Protein AF-A0A944ZJX6-F1 (afdb_monomer_lite)

Foldseek 3Di:
DDDDPPDPPFPPVPDDLVNLVVVLVVLVVVLVVLVVVLVVLVVVLVVLVVVLVVCVVVVPPVSNVVSVVVNVVSCVVNVVSVVSSVLSVVSSVVSVVCSVCVPPDDSVPRVVSVVVVVVVVVVVVPPPDDDDPVVVVVVVVVVVPDD

pLDDT: mean 71.04, std 25.03, range [31.16, 98.12]

Sequence (147 aa):
MNGFSSNQQSQYFGESKAELIARRKEKEKRRDDLKWAKLPLTTKLGGLLKDKEAAHNSGDIAERDRLDGEINALEIEIKPYTDAIKILNQEIKDINMILRNPEQISTDRLTRTKYVSRGFFCSLKENRGKPVPGILRAWLRFCGRCW

Radius of gyration: 21.21 Å; chains: 1; bounding box: 53×45×56 Å

Secondary structure (DSSP, 8-state):
----------TTTT--HHHHHHHHHHHHHHHHHHHHHHHHHHHHHHHHHHHHHHHHHHT-HHHHHHHHHHHHHHHHHHHHHHHHHHHHHHHHHHHHHHHH-GGG--GGGSSTHHHHHHHHHHHHHS-TTS---HHHHHHHHHHTT--

Structure (mmCIF, N/CA/C/O backbone):
data_AF-A0A944ZJX6-F1
#
_entry.id   AF-A0A944ZJX6-F1
#
loop_
_atom_site.group_PDB
_atom_site.id
_atom_site.type_symbol
_atom_site.label_atom_id
_atom_site.label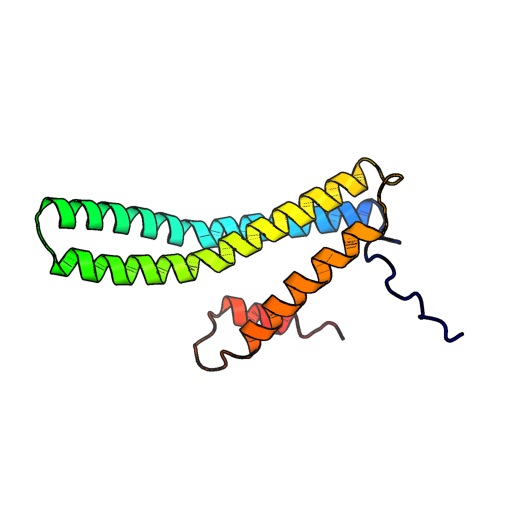_alt_id
_atom_site.label_comp_id
_atom_site.label_asym_id
_atom_site.label_entity_id
_atom_site.label_seq_id
_atom_site.pdbx_PDB_ins_code
_atom_site.Cartn_x
_atom_site.Cartn_y
_atom_site.Cartn_z
_atom_site.occupancy
_atom_site.B_iso_or_equiv
_atom_site.auth_seq_id
_atom_site.auth_comp_id
_atom_site.auth_asym_id
_atom_site.auth_atom_id
_atom_site.pdbx_PDB_model_num
ATOM 1 N N . MET A 1 1 ? -27.157 38.861 18.844 1.00 35.69 1 MET A N 1
ATOM 2 C CA . MET A 1 1 ? -26.673 37.615 19.475 1.00 35.69 1 MET A CA 1
ATOM 3 C C . MET A 1 1 ? -27.398 36.459 18.809 1.00 35.69 1 MET A C 1
ATOM 5 O O . MET A 1 1 ? -28.577 36.303 19.069 1.00 35.69 1 MET A O 1
ATOM 9 N N . ASN A 1 2 ? -26.748 35.720 17.907 1.00 32.81 2 ASN A N 1
ATOM 10 C CA . ASN A 1 2 ? -27.344 34.541 17.273 1.00 32.81 2 ASN A CA 1
ATOM 11 C C . ASN A 1 2 ? -26.452 33.337 17.564 1.00 32.81 2 ASN A C 1
ATOM 13 O O . ASN A 1 2 ? -25.265 33.341 17.240 1.00 32.81 2 ASN A O 1
ATOM 17 N N . GLY A 1 3 ? -27.040 32.367 18.265 1.00 31.16 3 GLY A N 1
ATOM 18 C CA . GLY A 1 3 ? -26.381 31.185 18.789 1.00 31.16 3 GLY A CA 1
ATOM 19 C C . GLY A 1 3 ? -25.886 30.271 17.679 1.00 31.16 3 GLY A C 1
ATOM 20 O O . GLY A 1 3 ? -26.660 29.771 16.865 1.00 31.16 3 GLY A O 1
ATOM 21 N N . PHE A 1 4 ? -24.583 30.014 17.692 1.00 33.09 4 PHE A N 1
ATOM 22 C CA . PHE A 1 4 ? -24.015 28.875 16.998 1.00 33.09 4 PHE A CA 1
ATOM 23 C C . PHE A 1 4 ? -24.440 27.611 17.744 1.00 33.09 4 PHE A C 1
ATOM 25 O O . PHE A 1 4 ? -24.009 27.352 18.867 1.00 33.09 4 PHE A O 1
ATOM 32 N N . SER A 1 5 ? -25.334 26.852 17.110 1.00 35.50 5 SER A N 1
ATOM 33 C CA . SER A 1 5 ? -25.724 25.506 17.516 1.00 35.50 5 SER A CA 1
ATOM 34 C C . SER A 1 5 ? -24.471 24.635 17.647 1.00 35.50 5 SER A C 1
ATOM 36 O O . SER A 1 5 ? -23.829 24.259 16.664 1.00 35.50 5 SER A O 1
ATOM 38 N N . SER A 1 6 ? -24.113 24.358 18.898 1.00 39.03 6 SER A N 1
ATOM 39 C CA . SER A 1 6 ? -23.124 23.370 19.308 1.00 39.03 6 SER A CA 1
ATOM 40 C C . SER A 1 6 ? -23.635 21.981 18.929 1.00 39.03 6 SER A C 1
ATOM 42 O O . SER A 1 6 ? -24.345 21.335 19.692 1.00 39.03 6 SER A O 1
ATOM 44 N N . ASN A 1 7 ? -23.327 21.537 17.711 1.00 37.09 7 ASN A N 1
ATOM 45 C CA . ASN A 1 7 ? -23.600 20.166 17.282 1.00 37.09 7 ASN A CA 1
ATOM 46 C C . ASN A 1 7 ? -22.421 19.556 16.509 1.00 37.09 7 ASN A C 1
ATOM 48 O O . ASN A 1 7 ? -22.572 18.826 15.532 1.00 37.09 7 ASN A O 1
ATOM 52 N N . GLN A 1 8 ? -21.206 19.837 16.985 1.00 37.66 8 GLN A N 1
ATOM 53 C CA . GLN A 1 8 ? -20.038 18.995 16.726 1.00 37.66 8 GLN A CA 1
ATOM 54 C C . GLN A 1 8 ? -19.796 18.090 17.938 1.00 37.66 8 GLN A C 1
ATOM 56 O O . GLN A 1 8 ? -18.760 18.156 18.592 1.00 37.66 8 GLN A O 1
ATOM 61 N N . GLN A 1 9 ? -20.784 17.252 18.261 1.00 37.56 9 GLN A N 1
ATOM 62 C CA . GLN A 1 9 ? -20.598 16.192 19.245 1.00 37.56 9 GLN A CA 1
ATOM 63 C C . GLN A 1 9 ? -19.578 15.179 18.704 1.00 37.56 9 GLN A C 1
ATOM 65 O O . GLN A 1 9 ? -19.696 14.639 17.600 1.00 37.56 9 GLN A O 1
ATOM 70 N N . SER A 1 10 ? -18.521 15.013 19.492 1.00 42.66 10 SER A N 1
ATOM 71 C CA . SER A 1 10 ? -17.401 14.103 19.300 1.00 42.66 10 SER A CA 1
ATOM 72 C C . SER A 1 10 ? -17.887 12.668 19.059 1.00 42.66 10 SER A C 1
ATOM 74 O O . SER A 1 10 ? -18.625 12.109 19.864 1.00 42.66 10 SER A O 1
ATOM 76 N N . GLN A 1 11 ? -17.443 12.050 17.960 1.00 45.53 11 GLN A N 1
ATOM 77 C CA . GLN A 1 11 ? -17.863 10.716 17.491 1.00 45.53 11 GLN A CA 1
ATOM 78 C C . GLN A 1 11 ? -17.347 9.544 18.363 1.00 45.53 11 GLN A C 1
ATOM 80 O O . GLN A 1 11 ? -17.326 8.402 17.912 1.00 45.53 11 GLN A O 1
ATOM 85 N N . TYR A 1 12 ? -16.888 9.835 19.581 1.00 45.50 12 TYR A N 1
ATOM 86 C CA . TYR A 1 12 ? -16.415 8.863 20.568 1.00 45.50 12 TYR A CA 1
ATOM 87 C C . TYR A 1 12 ? -17.094 9.036 21.938 1.00 45.50 12 TYR A C 1
ATOM 89 O O . TYR A 1 12 ? -16.869 8.227 22.833 1.00 45.50 12 TYR A O 1
ATOM 97 N N . PHE A 1 13 ? -17.937 10.063 22.124 1.00 43.25 13 PHE A N 1
ATOM 98 C CA . PHE A 1 13 ? -18.757 10.180 23.331 1.00 43.25 13 PHE A CA 1
ATOM 99 C C . PHE A 1 13 ? -19.922 9.192 23.237 1.00 43.25 13 PHE A C 1
ATOM 101 O O . PHE A 1 13 ? -20.830 9.376 22.431 1.00 43.25 13 PHE A O 1
ATOM 108 N N . GLY A 1 14 ? -19.866 8.135 24.048 1.00 51.66 14 GLY A N 1
ATOM 109 C CA . GLY A 1 14 ? -20.910 7.111 24.149 1.00 51.66 14 GLY A CA 1
ATOM 110 C C . GLY A 1 14 ? -20.487 5.708 23.713 1.00 51.66 14 GLY A C 1
ATOM 111 O O . GLY A 1 14 ? -21.220 4.769 23.997 1.00 51.66 14 GLY A O 1
ATOM 112 N N . GLU A 1 15 ? -19.314 5.536 23.088 1.00 61.72 15 GLU A N 1
ATOM 113 C CA . GLU A 1 15 ? -18.781 4.195 22.811 1.00 61.72 15 GLU A CA 1
ATOM 114 C C . GLU A 1 15 ? -18.249 3.570 24.111 1.00 61.72 15 GLU A C 1
ATOM 116 O O . GLU A 1 15 ? -17.378 4.113 24.797 1.00 61.72 15 GLU A O 1
ATOM 121 N N . SER A 1 16 ? -18.763 2.394 24.449 1.00 74.62 16 SER A N 1
ATOM 122 C CA . SER A 1 16 ? -18.238 1.553 25.513 1.00 74.62 16 SER A CA 1
ATOM 123 C C . SER A 1 16 ? -16.803 1.116 25.207 1.00 74.62 16 SER A C 1
ATOM 125 O O . SER A 1 16 ? -16.359 1.014 24.059 1.00 74.62 16 SER A O 1
ATOM 127 N N . LYS A 1 17 ? -16.061 0.751 26.258 1.00 77.94 17 LYS A N 1
ATOM 128 C CA . LYS A 1 17 ? -14.718 0.166 26.121 1.00 77.94 17 LYS A CA 1
ATOM 129 C C . LYS A 1 17 ? -14.703 -1.038 25.166 1.00 77.94 17 LYS A C 1
ATOM 131 O O . LYS A 1 17 ? -13.729 -1.229 24.439 1.00 77.94 17 LYS A O 1
ATOM 136 N N . ALA A 1 18 ? -15.767 -1.842 25.162 1.00 77.88 18 ALA A N 1
ATOM 137 C CA . ALA A 1 18 ? -15.903 -2.993 24.276 1.00 77.88 18 ALA A CA 1
ATOM 138 C C . ALA A 1 18 ? -16.031 -2.575 22.801 1.00 77.88 18 ALA A C 1
ATOM 140 O O . ALA A 1 18 ? -15.358 -3.154 21.947 1.00 77.88 18 ALA A O 1
ATOM 141 N N . GLU A 1 19 ? -16.819 -1.538 22.510 1.00 79.06 19 GLU A N 1
ATOM 142 C CA . GLU A 1 19 ? -16.992 -0.996 21.155 1.00 79.06 19 GLU A CA 1
ATOM 143 C C . GLU A 1 19 ? -15.696 -0.385 20.620 1.00 79.06 19 GLU A C 1
ATOM 145 O O . GLU A 1 19 ? -15.291 -0.686 19.498 1.00 79.06 19 GLU A O 1
ATOM 150 N N . LEU A 1 20 ? -14.968 0.366 21.451 1.00 81.75 20 LEU A N 1
ATOM 151 C CA . LEU A 1 20 ? -13.653 0.906 21.092 1.00 81.75 20 LEU A CA 1
ATOM 152 C C . LEU A 1 20 ? -12.646 -0.205 20.752 1.00 81.75 20 LEU A C 1
ATOM 154 O O . LEU A 1 20 ? -11.899 -0.100 19.776 1.00 81.75 20 LEU A O 1
ATOM 158 N N . ILE A 1 21 ? -12.636 -1.301 21.519 1.00 85.94 21 ILE A N 1
ATOM 159 C CA . ILE A 1 21 ? -11.780 -2.465 21.240 1.00 85.94 21 ILE A CA 1
ATOM 160 C C . ILE A 1 21 ? -12.190 -3.146 19.929 1.00 85.94 21 ILE A C 1
ATOM 162 O O . ILE A 1 21 ? -11.316 -3.497 19.131 1.00 85.94 21 ILE A O 1
ATOM 166 N N . ALA A 1 22 ? -13.490 -3.334 19.690 1.00 85.06 22 ALA A N 1
ATOM 167 C CA . ALA A 1 22 ? -13.994 -3.934 18.457 1.00 85.06 22 ALA A CA 1
ATOM 168 C C . ALA A 1 22 ? -13.616 -3.089 17.231 1.00 85.06 22 ALA A C 1
ATOM 170 O O . ALA A 1 22 ? -13.057 -3.608 16.264 1.00 85.06 22 ALA A O 1
ATOM 171 N N . ARG A 1 23 ? -13.807 -1.770 17.320 1.00 84.88 23 ARG A N 1
ATOM 172 C CA . ARG A 1 23 ? -13.451 -0.806 16.275 1.00 84.88 23 ARG A CA 1
ATOM 173 C C . ARG A 1 23 ? -11.949 -0.769 16.007 1.00 84.88 23 ARG A C 1
ATOM 175 O O . ARG A 1 23 ? -11.531 -0.698 14.852 1.00 84.88 23 ARG A O 1
ATOM 182 N N . ARG A 1 24 ? -11.117 -0.865 17.053 1.00 90.81 24 ARG A N 1
ATOM 183 C CA . ARG A 1 24 ? -9.661 -0.995 16.894 1.00 90.81 24 ARG A CA 1
ATOM 184 C C . ARG A 1 24 ? -9.305 -2.251 16.102 1.00 90.81 24 ARG A C 1
ATOM 186 O O . ARG A 1 24 ? -8.555 -2.149 15.137 1.00 90.81 24 ARG A O 1
ATOM 193 N N . LYS A 1 25 ? -9.868 -3.405 16.478 1.00 92.31 25 LYS A N 1
ATOM 194 C CA . LYS A 1 25 ? -9.620 -4.689 15.800 1.00 92.31 25 LYS A CA 1
ATOM 195 C C . LYS A 1 25 ? -10.045 -4.656 14.333 1.00 92.31 25 LYS A C 1
ATOM 197 O O . LYS A 1 25 ? -9.325 -5.156 13.475 1.00 92.31 25 LYS A O 1
ATOM 202 N N . GLU A 1 26 ? -11.187 -4.045 14.030 1.00 92.50 26 GLU A N 1
ATOM 203 C CA . GLU A 1 26 ? -11.652 -3.872 12.650 1.00 92.50 26 GLU A CA 1
ATOM 204 C C . GLU A 1 26 ? -10.661 -3.036 11.827 1.00 92.50 26 GLU A C 1
ATOM 206 O O . GLU A 1 26 ? -10.275 -3.422 10.721 1.00 92.50 26 GLU A O 1
ATOM 211 N N . LYS A 1 27 ? -10.195 -1.911 12.383 1.00 88.75 27 LYS A N 1
ATOM 212 C CA . LYS A 1 27 ? -9.203 -1.050 11.727 1.00 88.75 27 LYS A CA 1
ATOM 213 C C . LYS A 1 27 ? -7.850 -1.742 11.562 1.00 88.75 27 LYS A C 1
ATOM 215 O O . LYS A 1 27 ? -7.226 -1.586 10.515 1.00 88.75 27 LYS A O 1
ATOM 220 N N . GLU A 1 28 ? -7.407 -2.514 12.555 1.00 92.75 28 GLU A N 1
ATOM 221 C CA . GLU A 1 28 ? -6.194 -3.341 12.482 1.00 92.75 28 GLU A CA 1
ATOM 222 C C . GLU A 1 28 ? -6.296 -4.355 11.342 1.00 92.75 28 GLU A C 1
ATOM 224 O O . GLU A 1 28 ? -5.420 -4.382 10.478 1.00 92.75 28 GLU A O 1
ATOM 229 N N . LYS A 1 29 ? -7.406 -5.100 11.276 1.00 94.12 29 LYS A N 1
ATOM 230 C CA . LYS A 1 29 ? -7.674 -6.046 10.189 1.00 94.12 29 LYS A CA 1
ATOM 231 C C . LYS A 1 29 ? -7.631 -5.352 8.830 1.00 94.12 29 LYS A C 1
ATOM 233 O O . LYS A 1 29 ? -6.888 -5.767 7.950 1.00 94.12 29 LYS A O 1
ATOM 238 N N . ARG A 1 30 ? -8.351 -4.236 8.682 1.00 86.69 30 ARG A N 1
ATOM 239 C CA . ARG A 1 30 ? -8.384 -3.469 7.429 1.00 86.69 30 ARG A CA 1
ATOM 240 C C . ARG A 1 30 ? -7.006 -2.948 7.022 1.00 86.69 30 ARG A C 1
ATOM 242 O O . ARG A 1 30 ? -6.674 -2.936 5.839 1.00 86.69 30 ARG A O 1
ATOM 249 N N . ARG A 1 31 ? -6.200 -2.497 7.984 1.00 96.25 31 ARG A N 1
ATOM 250 C CA . ARG A 1 31 ? -4.820 -2.062 7.737 1.00 96.25 31 ARG A CA 1
ATOM 251 C C . ARG A 1 31 ? -3.988 -3.223 7.206 1.00 96.25 31 ARG A C 1
ATOM 253 O O . ARG A 1 31 ? -3.200 -3.025 6.285 1.00 96.25 31 ARG A O 1
ATOM 260 N N . ASP A 1 32 ? -4.141 -4.402 7.790 1.00 94.06 32 ASP A N 1
ATOM 261 C CA . ASP A 1 32 ? -3.356 -5.569 7.406 1.00 94.06 32 ASP A CA 1
ATOM 262 C C . ASP A 1 32 ? -3.803 -6.125 6.043 1.00 94.06 32 ASP A C 1
ATOM 264 O O . ASP A 1 32 ? -2.945 -6.420 5.215 1.00 94.06 32 ASP A O 1
ATOM 268 N N . ASP A 1 33 ? -5.100 -6.097 5.721 1.00 93.25 33 ASP A N 1
ATOM 269 C CA . ASP A 1 33 ? -5.609 -6.385 4.370 1.00 93.25 33 ASP A CA 1
ATOM 270 C C . ASP A 1 33 ? -5.004 -5.435 3.316 1.00 93.25 33 ASP A C 1
ATOM 272 O O . ASP A 1 33 ? -4.579 -5.861 2.241 1.00 93.25 33 ASP A O 1
ATOM 276 N N . LEU A 1 34 ? -4.902 -4.136 3.628 1.00 91.12 34 LEU A N 1
ATOM 277 C CA . LEU A 1 34 ? -4.272 -3.157 2.735 1.00 91.12 34 LEU A CA 1
ATOM 278 C C . LEU A 1 34 ? -2.765 -3.385 2.579 1.00 91.12 34 LEU A C 1
ATOM 280 O O . LEU A 1 34 ? -2.236 -3.164 1.491 1.00 91.12 34 LEU A O 1
ATOM 284 N N . LYS A 1 35 ? -2.066 -3.832 3.629 1.00 92.50 35 LYS A N 1
ATOM 285 C CA . LYS A 1 35 ? -0.653 -4.227 3.518 1.00 92.50 35 LYS A CA 1
ATOM 286 C C . LYS A 1 35 ? -0.496 -5.422 2.583 1.00 92.50 35 LYS A C 1
ATOM 288 O O . LYS A 1 35 ? 0.381 -5.384 1.725 1.00 92.50 35 LYS A O 1
ATOM 293 N N . TRP A 1 36 ? -1.359 -6.432 2.708 1.00 95.75 36 TRP A N 1
ATOM 294 C CA . TRP A 1 36 ? -1.356 -7.597 1.822 1.00 95.75 36 TRP A CA 1
ATOM 295 C C . TRP A 1 36 ? -1.645 -7.225 0.369 1.00 95.75 36 TRP A C 1
ATOM 297 O O . TRP A 1 36 ? -0.949 -7.697 -0.523 1.00 95.75 36 TRP A O 1
ATOM 307 N N . ALA A 1 37 ? -2.605 -6.331 0.126 1.00 91.25 37 ALA A N 1
ATOM 308 C CA . ALA A 1 37 ? -2.902 -5.842 -1.220 1.00 91.25 37 ALA A CA 1
ATOM 309 C C . ALA A 1 37 ? -1.764 -4.989 -1.813 1.00 91.25 37 ALA A C 1
ATOM 311 O O . ALA A 1 37 ? -1.492 -5.064 -3.009 1.00 91.25 37 ALA A O 1
ATOM 312 N N . LYS A 1 38 ? -1.076 -4.197 -0.981 1.00 94.50 38 LYS A N 1
ATOM 313 C CA . LYS A 1 38 ? 0.059 -3.358 -1.392 1.00 94.50 38 LYS A CA 1
ATOM 314 C C . LYS A 1 38 ? 1.326 -4.173 -1.683 1.00 94.50 38 LYS A C 1
ATOM 316 O O . LYS A 1 38 ? 2.102 -3.780 -2.551 1.00 94.50 38 LYS A O 1
ATOM 321 N N . LEU A 1 39 ? 1.541 -5.279 -0.967 1.00 94.25 39 LEU A N 1
ATOM 322 C CA . LEU A 1 39 ? 2.761 -6.087 -1.030 1.00 94.25 39 LEU A CA 1
ATOM 323 C C . LEU A 1 39 ? 3.186 -6.477 -2.461 1.00 94.25 39 LEU A C 1
ATOM 325 O O . LEU A 1 39 ? 4.308 -6.129 -2.832 1.00 94.25 39 LEU A O 1
ATOM 329 N N . PRO A 1 40 ? 2.340 -7.115 -3.298 1.00 96.75 40 PRO A N 1
ATOM 330 C CA . PRO A 1 40 ? 2.747 -7.504 -4.650 1.00 96.75 40 PRO A CA 1
ATOM 331 C C . PRO A 1 40 ? 3.118 -6.303 -5.529 1.00 96.75 40 PRO A C 1
ATOM 333 O O . PRO A 1 40 ? 4.056 -6.396 -6.317 1.00 96.75 40 PRO A O 1
ATOM 336 N N . LEU A 1 41 ? 2.446 -5.157 -5.356 1.00 94.31 41 LEU A N 1
ATOM 337 C CA . LEU A 1 41 ? 2.773 -3.924 -6.079 1.00 94.31 41 LEU A CA 1
ATOM 338 C C . LEU A 1 41 ? 4.153 -3.403 -5.665 1.00 94.31 41 LEU A C 1
ATOM 340 O O . LEU A 1 41 ? 4.974 -3.081 -6.517 1.00 94.31 41 LEU A O 1
ATOM 344 N N . THR A 1 42 ? 4.453 -3.382 -4.363 1.00 95.56 42 THR A N 1
ATOM 345 C CA . THR A 1 42 ? 5.782 -2.974 -3.879 1.00 95.56 42 THR A CA 1
ATOM 346 C C . THR A 1 42 ? 6.888 -3.936 -4.298 1.00 95.56 42 THR A C 1
ATOM 348 O O . THR A 1 42 ? 7.989 -3.492 -4.612 1.00 95.56 42 THR A O 1
ATOM 351 N N . THR A 1 43 ? 6.602 -5.239 -4.357 1.00 97.56 43 THR A N 1
ATOM 352 C CA . THR A 1 43 ? 7.544 -6.237 -4.872 1.00 97.56 43 THR A CA 1
ATOM 353 C C . THR A 1 43 ? 7.828 -6.000 -6.351 1.00 97.56 43 THR A C 1
ATOM 355 O O . THR A 1 43 ? 8.993 -5.974 -6.743 1.00 97.56 43 THR A O 1
ATOM 358 N N . LYS A 1 44 ? 6.787 -5.758 -7.159 1.00 96.75 44 LYS A N 1
ATOM 359 C CA . LYS A 1 44 ? 6.941 -5.425 -8.580 1.00 96.75 44 LYS A CA 1
ATOM 360 C C . LYS A 1 44 ? 7.760 -4.144 -8.771 1.00 96.75 44 LYS A C 1
ATOM 362 O O . LYS A 1 44 ? 8.675 -4.139 -9.587 1.00 96.75 44 LYS A O 1
ATOM 367 N N . LEU A 1 45 ? 7.493 -3.100 -7.983 1.00 97.50 45 LEU A N 1
ATOM 368 C CA . LEU A 1 45 ? 8.239 -1.838 -8.038 1.00 97.50 45 LEU A CA 1
ATOM 369 C C . LEU A 1 45 ? 9.729 -2.053 -7.752 1.00 97.50 45 LEU A C 1
ATOM 371 O O . LEU A 1 45 ? 10.577 -1.531 -8.467 1.00 97.50 45 LEU A O 1
ATOM 375 N N . GLY A 1 46 ? 10.048 -2.872 -6.747 1.00 97.62 46 GLY A N 1
ATOM 376 C CA . GLY A 1 46 ? 11.431 -3.235 -6.440 1.00 97.62 46 GLY A CA 1
ATOM 377 C C . GLY A 1 46 ? 12.137 -3.987 -7.573 1.00 97.62 46 GLY A C 1
ATOM 378 O O . GLY A 1 46 ? 13.341 -3.819 -7.737 1.00 97.62 46 GLY A O 1
ATOM 379 N N . GLY A 1 47 ? 11.411 -4.790 -8.358 1.00 98.12 47 GLY A N 1
ATOM 380 C CA . GLY A 1 47 ? 11.938 -5.426 -9.570 1.00 98.12 47 GLY A CA 1
ATOM 381 C C . GLY A 1 47 ? 12.246 -4.406 -10.664 1.00 98.12 47 GLY A C 1
ATOM 382 O O . GLY A 1 47 ? 13.385 -4.315 -11.105 1.00 98.12 47 GLY A O 1
ATOM 383 N N . LEU A 1 48 ? 11.270 -3.558 -11.004 1.00 97.38 48 LEU A N 1
ATOM 384 C CA . LEU A 1 48 ? 11.426 -2.537 -12.046 1.00 97.38 48 LEU A CA 1
ATOM 385 C C . LEU A 1 48 ? 12.568 -1.554 -11.755 1.00 97.38 48 LEU A C 1
ATOM 387 O O . LEU A 1 48 ? 13.268 -1.136 -12.670 1.00 97.38 48 LEU A O 1
ATOM 391 N N . LEU A 1 49 ? 12.786 -1.199 -10.485 1.00 97.50 49 LEU A N 1
ATOM 392 C CA . LEU A 1 49 ? 13.908 -0.340 -10.094 1.00 97.50 49 LEU A CA 1
ATOM 393 C C . LEU A 1 49 ? 15.268 -1.005 -10.351 1.00 97.50 49 LEU A C 1
ATOM 395 O O . LEU A 1 49 ? 16.188 -0.328 -10.805 1.00 97.50 49 LEU A O 1
ATOM 399 N N . LYS A 1 50 ? 15.387 -2.318 -10.111 1.00 97.75 50 LYS A N 1
ATOM 400 C CA . LYS A 1 50 ? 16.606 -3.081 -10.426 1.00 97.75 50 LYS A CA 1
ATOM 401 C C . LYS A 1 50 ? 16.821 -3.193 -11.931 1.00 97.75 50 LYS A C 1
ATOM 403 O O . LYS A 1 50 ? 17.938 -2.998 -12.399 1.00 97.75 50 LYS A O 1
ATOM 408 N N . ASP A 1 51 ? 15.756 -3.457 -12.683 1.00 97.31 51 ASP A N 1
ATOM 409 C CA . ASP A 1 51 ? 15.822 -3.532 -14.145 1.00 97.31 51 ASP A CA 1
ATOM 410 C C . ASP A 1 51 ? 16.213 -2.170 -14.739 1.00 97.31 51 ASP A C 1
ATOM 412 O O . ASP A 1 51 ? 17.032 -2.095 -15.652 1.00 97.31 51 ASP A O 1
ATOM 416 N N . LYS A 1 52 ? 15.716 -1.069 -14.157 1.00 95.75 52 LYS A N 1
ATOM 417 C CA . LYS A 1 52 ? 16.074 0.295 -14.571 1.00 95.75 52 LYS A CA 1
ATOM 418 C C . LYS A 1 52 ? 17.542 0.600 -14.294 1.00 95.75 52 LYS A C 1
ATOM 420 O O . LYS A 1 52 ? 18.202 1.233 -15.116 1.00 95.75 52 LYS A O 1
ATOM 425 N N . GLU A 1 53 ? 18.060 0.165 -13.149 1.00 96.25 53 GLU A N 1
ATOM 426 C CA . GLU A 1 53 ? 19.482 0.287 -12.821 1.00 96.25 53 GLU A CA 1
ATOM 427 C C . GLU A 1 53 ? 20.350 -0.515 -13.804 1.00 96.25 53 GLU A C 1
ATOM 429 O O . GLU A 1 53 ? 21.359 -0.008 -14.295 1.00 96.25 53 GLU A O 1
ATOM 434 N N . ALA A 1 54 ? 19.924 -1.725 -14.177 1.00 97.12 54 ALA A N 1
ATOM 435 C CA . ALA A 1 54 ? 20.594 -2.513 -15.208 1.00 97.12 54 ALA A CA 1
ATOM 436 C C . ALA A 1 54 ? 20.572 -1.813 -16.581 1.00 97.12 54 ALA A C 1
ATOM 438 O O . ALA A 1 54 ? 21.618 -1.704 -17.227 1.00 97.12 54 ALA A O 1
ATOM 439 N N . ALA A 1 55 ? 19.423 -1.264 -16.993 1.00 96.31 55 ALA A N 1
ATOM 440 C CA . ALA A 1 55 ? 19.288 -0.494 -18.232 1.00 96.31 55 ALA A CA 1
ATOM 441 C C . ALA A 1 55 ? 20.216 0.732 -18.235 1.00 96.31 55 ALA A C 1
ATOM 443 O O . ALA A 1 55 ? 20.964 0.940 -19.192 1.00 96.31 55 ALA A O 1
ATOM 444 N N . HIS A 1 56 ? 20.266 1.478 -17.125 1.00 95.31 56 HIS A N 1
ATOM 445 C CA . HIS A 1 56 ? 21.183 2.604 -16.942 1.00 95.31 56 HIS A CA 1
ATOM 446 C C . HIS A 1 56 ? 22.651 2.191 -17.123 1.00 95.31 56 HIS A C 1
ATOM 448 O O . HIS A 1 56 ? 23.391 2.854 -17.848 1.00 95.31 56 HIS A O 1
ATOM 454 N N . ASN A 1 57 ? 23.066 1.077 -16.516 1.00 97.00 57 ASN A N 1
ATOM 455 C CA . ASN A 1 57 ? 24.445 0.587 -16.599 1.00 97.00 57 ASN A CA 1
ATOM 456 C C . ASN A 1 57 ? 24.822 0.083 -17.999 1.00 97.00 57 ASN A C 1
ATOM 458 O O . ASN A 1 57 ? 25.982 0.174 -18.392 1.00 97.00 57 ASN A O 1
ATOM 462 N N . SER A 1 58 ? 23.851 -0.431 -18.755 1.00 96.12 58 SER A N 1
ATOM 463 C CA . SER A 1 58 ? 24.049 -0.869 -20.142 1.00 96.12 58 SER A CA 1
ATOM 464 C C . SER A 1 58 ? 24.010 0.267 -21.173 1.00 96.12 58 SER A C 1
ATOM 466 O O . SER A 1 58 ? 24.392 0.060 -22.322 1.00 96.12 58 SER A O 1
ATOM 468 N N . GLY A 1 59 ? 23.561 1.465 -20.779 1.00 96.06 59 GLY A N 1
ATOM 469 C CA . GLY A 1 59 ? 23.353 2.591 -21.691 1.00 96.06 59 GLY A CA 1
ATOM 470 C C . GLY A 1 59 ? 22.082 2.490 -22.546 1.00 96.06 59 GLY A C 1
ATOM 471 O O . GLY A 1 59 ? 21.936 3.265 -23.492 1.00 96.06 59 GLY A O 1
ATOM 472 N N . ASP A 1 60 ? 21.158 1.577 -22.229 1.00 96.75 60 ASP A N 1
ATOM 473 C CA . ASP A 1 60 ? 19.881 1.434 -22.938 1.00 96.75 60 ASP A CA 1
ATOM 474 C C . ASP A 1 60 ? 18.874 2.502 -22.480 1.00 96.75 60 ASP A C 1
ATOM 476 O O . ASP A 1 60 ? 18.119 2.345 -21.514 1.00 96.75 60 ASP A O 1
ATOM 480 N N . ILE A 1 61 ? 18.896 3.636 -23.180 1.00 95.88 61 ILE A N 1
ATOM 481 C CA . ILE A 1 61 ? 18.038 4.792 -22.894 1.00 95.88 61 ILE A CA 1
ATOM 482 C C . ILE A 1 61 ? 16.560 4.466 -23.151 1.00 95.88 61 ILE A C 1
ATOM 484 O O . ILE A 1 61 ? 15.704 4.904 -22.383 1.00 95.88 61 ILE A O 1
ATOM 488 N N . ALA A 1 62 ? 16.254 3.689 -24.195 1.00 96.19 62 ALA A N 1
ATOM 489 C CA . ALA A 1 62 ? 14.875 3.372 -24.559 1.00 96.19 62 ALA A CA 1
ATOM 490 C C . ALA A 1 62 ? 14.211 2.491 -23.494 1.00 96.19 62 ALA A C 1
ATOM 492 O O . ALA A 1 62 ? 13.076 2.753 -23.089 1.00 96.19 62 ALA A O 1
ATOM 493 N N . GLU A 1 63 ? 14.938 1.490 -22.994 1.00 96.69 63 GLU A N 1
ATOM 494 C CA . GLU A 1 63 ? 14.448 0.628 -21.922 1.00 96.69 63 GLU A CA 1
ATOM 495 C C . GLU A 1 63 ? 14.306 1.390 -20.601 1.00 96.69 63 GLU A C 1
ATOM 497 O O . GLU A 1 63 ? 13.303 1.242 -19.900 1.00 96.69 63 GLU A O 1
ATOM 502 N N . ARG A 1 64 ? 15.254 2.278 -20.280 1.00 95.38 64 ARG A N 1
ATOM 503 C CA . ARG A 1 64 ? 15.165 3.129 -19.086 1.00 95.38 64 ARG A CA 1
ATOM 504 C C . ARG A 1 64 ? 13.910 4.008 -19.103 1.00 95.38 64 ARG A C 1
ATOM 506 O O . ARG A 1 64 ? 13.202 4.060 -18.099 1.00 95.38 64 ARG A O 1
ATOM 513 N N . ASP A 1 65 ? 13.620 4.665 -20.224 1.00 96.31 65 ASP A N 1
ATOM 514 C CA . ASP A 1 65 ? 12.463 5.558 -20.349 1.00 96.31 65 ASP A CA 1
ATOM 515 C C . ASP A 1 65 ? 11.134 4.770 -20.305 1.00 96.31 65 ASP A C 1
ATOM 517 O O . ASP A 1 65 ? 10.151 5.213 -19.701 1.00 96.31 65 ASP A O 1
ATOM 521 N N . ARG A 1 66 ? 11.110 3.554 -20.872 1.00 97.56 66 ARG A N 1
ATOM 522 C CA . ARG A 1 66 ? 9.977 2.618 -20.761 1.00 97.56 66 ARG A CA 1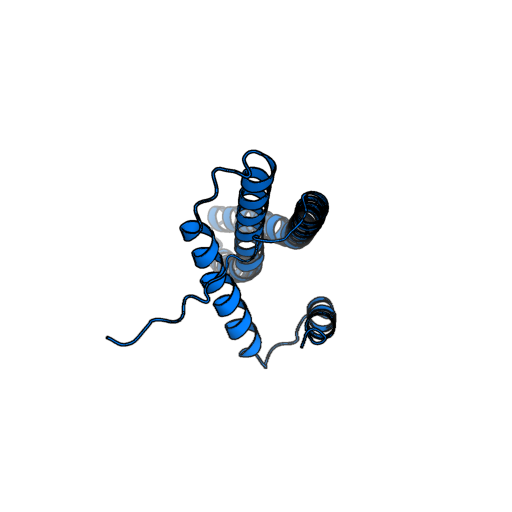
ATOM 523 C C . ARG A 1 66 ? 9.727 2.211 -19.305 1.00 97.56 66 ARG A C 1
ATOM 525 O O . ARG A 1 66 ? 8.588 2.272 -18.835 1.00 97.56 66 ARG A O 1
ATOM 532 N N . LEU A 1 67 ? 10.786 1.827 -18.589 1.00 97.12 67 LEU A N 1
ATOM 533 C CA . LEU A 1 67 ? 10.731 1.446 -17.177 1.00 97.12 67 LEU A CA 1
ATOM 534 C C . LEU A 1 67 ? 10.313 2.620 -16.288 1.00 97.12 67 LEU A C 1
ATOM 536 O O . LEU A 1 67 ? 9.547 2.418 -15.351 1.00 97.12 67 LEU A O 1
ATOM 540 N N . ASP A 1 68 ? 10.729 3.847 -16.608 1.00 96.88 68 ASP A N 1
ATOM 541 C CA . ASP A 1 68 ? 10.265 5.055 -15.921 1.00 96.88 68 ASP A CA 1
ATOM 542 C C . ASP A 1 68 ? 8.752 5.251 -16.038 1.00 96.88 68 ASP A C 1
ATOM 544 O O . ASP A 1 68 ? 8.086 5.586 -15.054 1.00 96.88 68 ASP A O 1
ATOM 548 N N . GLY A 1 69 ? 8.175 4.989 -17.212 1.00 96.69 69 GLY A N 1
ATOM 549 C CA . GLY A 1 69 ? 6.723 5.000 -17.396 1.00 96.69 69 GLY A CA 1
ATOM 550 C C . GLY A 1 69 ? 6.006 3.986 -16.498 1.00 96.69 69 GLY A C 1
ATOM 551 O O . GLY A 1 69 ? 5.025 4.324 -15.830 1.00 96.69 69 GLY A O 1
ATOM 552 N N . GLU A 1 70 ? 6.514 2.753 -16.438 1.00 96.38 70 GLU A N 1
ATOM 553 C CA . GLU A 1 70 ? 5.939 1.697 -15.597 1.00 96.38 70 GLU A CA 1
ATOM 554 C C . GLU A 1 70 ? 6.097 1.962 -14.099 1.00 96.38 70 GLU A C 1
ATOM 556 O O . GLU A 1 70 ? 5.151 1.755 -13.336 1.00 96.38 70 GLU A O 1
ATOM 561 N N . ILE A 1 71 ? 7.270 2.440 -13.676 1.00 97.94 71 ILE A N 1
ATOM 562 C CA . ILE A 1 71 ? 7.553 2.817 -12.289 1.00 97.94 71 ILE A CA 1
ATOM 563 C C . ILE A 1 71 ? 6.578 3.907 -11.848 1.00 97.94 71 ILE A C 1
ATOM 565 O O . ILE A 1 71 ? 5.894 3.733 -10.840 1.00 97.94 71 ILE A O 1
ATOM 569 N N . ASN A 1 72 ? 6.427 4.972 -12.642 1.00 96.56 72 ASN A N 1
ATOM 570 C CA . ASN A 1 72 ? 5.499 6.061 -12.338 1.00 96.56 72 ASN A CA 1
ATOM 571 C C . ASN A 1 72 ? 4.046 5.570 -12.226 1.00 96.56 72 ASN A C 1
ATOM 573 O O . ASN A 1 72 ? 3.324 5.951 -11.301 1.00 96.56 72 ASN A O 1
ATOM 577 N N . ALA A 1 73 ? 3.603 4.703 -13.142 1.00 95.25 73 ALA A N 1
ATOM 578 C CA . ALA A 1 73 ? 2.260 4.126 -13.082 1.00 95.25 73 ALA A CA 1
ATOM 579 C C . ALA A 1 73 ? 2.053 3.310 -11.794 1.00 95.25 73 ALA A C 1
ATOM 581 O O . ALA A 1 73 ? 1.038 3.455 -11.110 1.00 95.25 73 ALA A O 1
ATOM 582 N N . LEU A 1 74 ? 3.043 2.500 -11.420 1.00 94.19 74 LEU A N 1
ATOM 583 C CA . LEU A 1 74 ? 2.974 1.651 -10.239 1.00 94.19 74 LEU A CA 1
ATOM 584 C C . LEU A 1 74 ? 3.046 2.455 -8.931 1.00 94.19 74 LEU A C 1
ATOM 586 O O . LEU A 1 74 ? 2.360 2.126 -7.963 1.00 94.19 74 LEU A O 1
ATOM 590 N N . GLU A 1 75 ? 3.811 3.546 -8.895 1.00 94.00 75 GLU A N 1
ATOM 591 C CA . GLU A 1 75 ? 3.830 4.485 -7.769 1.00 94.00 75 GLU A CA 1
ATOM 592 C C . GLU A 1 75 ? 2.464 5.154 -7.557 1.00 94.00 75 GLU A C 1
ATOM 594 O O . GLU A 1 75 ? 1.995 5.255 -6.415 1.00 94.00 75 GLU A O 1
ATOM 599 N N . ILE A 1 76 ? 1.784 5.542 -8.644 1.00 94.25 76 ILE A N 1
ATOM 600 C CA . ILE A 1 76 ? 0.411 6.070 -8.599 1.00 94.25 76 ILE A CA 1
ATOM 601 C C . ILE A 1 76 ? -0.551 5.026 -8.015 1.00 94.25 76 ILE A C 1
ATOM 603 O O . ILE A 1 76 ? -1.396 5.374 -7.186 1.00 94.25 76 ILE A O 1
ATOM 607 N N . GLU A 1 77 ? -0.409 3.754 -8.393 1.00 91.31 77 GLU A N 1
ATOM 608 C CA . GLU A 1 77 ? -1.230 2.659 -7.861 1.00 91.31 77 GLU A CA 1
ATOM 609 C C . GLU A 1 77 ? -0.9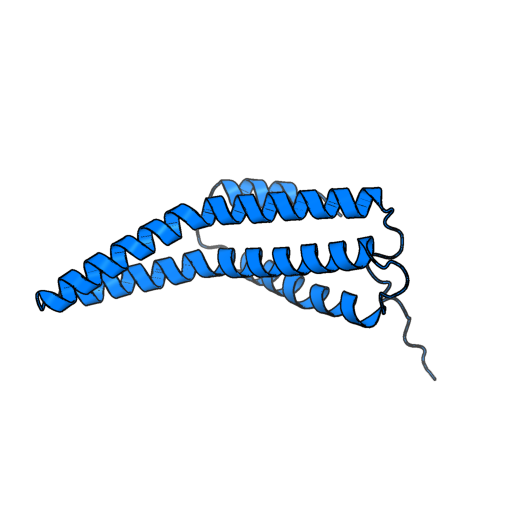41 2.351 -6.382 1.00 91.31 77 GLU A C 1
ATOM 611 O O . GLU A 1 77 ? -1.866 2.072 -5.618 1.00 91.31 77 GLU A O 1
ATOM 616 N N . ILE A 1 78 ? 0.316 2.444 -5.934 1.00 92.31 78 ILE A N 1
ATOM 617 C CA . ILE A 1 78 ? 0.728 2.160 -4.546 1.00 92.31 78 ILE A CA 1
ATOM 618 C C . ILE A 1 78 ? 0.333 3.281 -3.575 1.00 92.31 78 ILE A C 1
ATOM 620 O O . ILE A 1 78 ? 0.033 3.020 -2.398 1.00 92.31 78 ILE A O 1
ATOM 624 N N . LYS A 1 79 ? 0.350 4.537 -4.032 1.00 91.19 79 LYS A N 1
ATOM 625 C CA . LYS A 1 79 ? 0.067 5.723 -3.212 1.00 91.19 79 LYS A CA 1
ATOM 626 C C . LYS A 1 79 ? -1.220 5.617 -2.373 1.00 91.19 79 LYS A C 1
ATOM 628 O O . LYS A 1 79 ? -1.113 5.764 -1.152 1.00 91.19 79 LYS A O 1
ATOM 633 N N . PRO A 1 80 ? -2.404 5.284 -2.928 1.00 92.19 80 PRO A N 1
ATOM 634 C CA . PRO A 1 80 ? -3.638 5.209 -2.142 1.00 92.19 80 PRO A CA 1
ATOM 635 C C . PRO A 1 80 ? -3.584 4.166 -1.017 1.00 92.19 80 PRO A C 1
ATOM 637 O O . PRO A 1 80 ? -4.132 4.406 0.059 1.00 92.19 80 PRO A O 1
ATOM 640 N N . TYR A 1 81 ? -2.891 3.037 -1.209 1.00 89.94 81 TYR A N 1
ATOM 641 C CA . TYR A 1 81 ? -2.699 2.051 -0.140 1.00 89.94 81 TYR A CA 1
ATOM 642 C C . TYR A 1 81 ? -1.840 2.613 0.992 1.00 89.94 81 TYR A C 1
ATOM 644 O O . TYR A 1 81 ? -2.138 2.411 2.168 1.00 89.94 81 TYR A O 1
ATOM 652 N N . THR A 1 82 ? -0.778 3.338 0.640 1.00 91.44 82 THR A N 1
ATOM 653 C CA . THR A 1 82 ? 0.120 3.976 1.611 1.00 91.44 82 THR A CA 1
ATOM 654 C C . THR A 1 82 ? -0.621 5.013 2.449 1.00 91.44 82 THR A C 1
ATOM 656 O O . THR A 1 82 ? -0.524 4.993 3.679 1.00 91.44 82 THR A O 1
ATOM 659 N N . ASP A 1 83 ? -1.417 5.859 1.798 1.00 90.56 83 ASP A N 1
ATOM 660 C CA . ASP A 1 83 ? -2.204 6.896 2.462 1.00 90.56 83 ASP A CA 1
ATOM 661 C C . ASP A 1 83 ? -3.282 6.287 3.371 1.00 90.56 83 ASP A C 1
ATOM 663 O O . ASP A 1 83 ? -3.414 6.679 4.534 1.00 90.56 83 ASP A O 1
ATOM 667 N N . ALA A 1 84 ? -3.993 5.259 2.899 1.00 85.81 84 ALA A N 1
ATOM 668 C CA . ALA A 1 84 ? -5.005 4.564 3.692 1.00 85.81 84 ALA A CA 1
ATOM 669 C C . ALA A 1 84 ? -4.410 3.869 4.930 1.00 85.81 84 ALA A C 1
ATOM 671 O O . ALA A 1 84 ? -4.964 3.977 6.026 1.00 85.81 84 ALA A O 1
ATOM 672 N N . ILE A 1 85 ? -3.257 3.202 4.793 1.00 92.62 85 ILE A N 1
ATOM 673 C CA . ILE A 1 85 ? -2.543 2.586 5.925 1.00 92.62 85 ILE A CA 1
ATOM 674 C C . ILE A 1 85 ? -2.122 3.654 6.943 1.00 92.62 85 ILE A C 1
ATOM 676 O O . ILE A 1 85 ? -2.246 3.434 8.150 1.00 92.62 85 ILE A O 1
ATOM 680 N N . LYS A 1 86 ? -1.652 4.820 6.481 1.00 92.38 86 LYS A N 1
ATOM 681 C CA . LYS A 1 86 ? -1.257 5.935 7.354 1.00 92.38 86 LYS A CA 1
ATOM 682 C C . LYS A 1 86 ? -2.440 6.462 8.168 1.00 92.38 86 LYS A C 1
ATOM 684 O O . LYS A 1 86 ? -2.301 6.653 9.375 1.00 92.38 86 LYS A O 1
ATOM 689 N N . ILE A 1 87 ? -3.596 6.642 7.529 1.00 90.81 87 ILE A N 1
ATOM 690 C CA . ILE A 1 87 ? -4.832 7.062 8.202 1.00 90.81 87 ILE A CA 1
ATOM 691 C C . ILE A 1 87 ? -5.245 6.025 9.250 1.00 90.81 87 ILE A C 1
ATOM 693 O O . ILE A 1 87 ? -5.455 6.384 10.405 1.00 90.81 87 ILE A O 1
ATOM 697 N N . LEU A 1 88 ? -5.278 4.739 8.890 1.00 87.38 88 LEU A N 1
ATOM 698 C CA . LEU A 1 88 ? -5.656 3.673 9.825 1.00 87.38 88 LEU A CA 1
ATOM 699 C C . LEU A 1 88 ? -4.706 3.585 11.023 1.00 87.38 88 LEU A C 1
ATOM 701 O O . LEU A 1 88 ? -5.161 3.401 12.148 1.00 87.38 88 LEU A O 1
ATOM 705 N N . ASN A 1 89 ? -3.398 3.762 10.815 1.00 91.81 89 ASN A N 1
ATOM 706 C CA . ASN A 1 89 ? -2.434 3.826 11.915 1.00 91.81 89 ASN A CA 1
ATOM 707 C C . ASN A 1 89 ? -2.726 4.991 12.867 1.00 91.81 89 ASN A C 1
ATOM 709 O O . ASN A 1 89 ? -2.623 4.818 14.082 1.00 91.81 89 ASN A O 1
ATOM 713 N N . GLN A 1 90 ? -3.105 6.156 12.333 1.00 88.38 90 GLN A N 1
ATOM 714 C CA . GLN A 1 90 ? -3.478 7.302 13.156 1.00 88.38 90 GLN A CA 1
ATOM 715 C C . GLN A 1 90 ? -4.767 7.028 13.939 1.00 88.38 90 GLN A C 1
ATOM 717 O O . GLN A 1 90 ? -4.786 7.213 15.149 1.00 88.38 90 GLN A O 1
ATOM 722 N N . GLU A 1 91 ? -5.805 6.494 13.296 1.00 85.44 91 GLU A N 1
ATOM 723 C CA . GLU A 1 91 ? -7.066 6.165 13.972 1.00 85.44 91 GLU A CA 1
ATOM 724 C C . GLU A 1 91 ? -6.891 5.088 15.059 1.00 85.44 91 GLU A C 1
ATOM 726 O O . GLU A 1 91 ? -7.468 5.194 16.138 1.00 85.44 91 GLU A O 1
ATOM 731 N N . ILE A 1 92 ? -6.069 4.059 14.815 1.00 88.62 92 ILE A N 1
ATOM 732 C CA . ILE A 1 92 ? -5.732 3.033 15.820 1.00 88.62 92 ILE A CA 1
ATOM 733 C C . ILE A 1 92 ? -4.978 3.662 16.997 1.00 88.62 92 ILE A C 1
ATOM 735 O O . ILE A 1 92 ? -5.233 3.313 18.153 1.00 88.62 92 ILE A O 1
ATOM 739 N N . LYS A 1 93 ? -4.048 4.585 16.721 1.00 86.31 93 LYS A N 1
ATOM 740 C CA . LYS A 1 93 ? -3.320 5.324 17.758 1.00 86.31 93 LYS A CA 1
ATOM 741 C C . LYS A 1 93 ? -4.277 6.164 18.602 1.00 86.31 93 LYS A C 1
ATOM 743 O O . LYS A 1 93 ? -4.178 6.108 19.826 1.00 86.31 93 LYS A O 1
ATOM 748 N N . ASP A 1 94 ? -5.213 6.863 17.969 1.00 84.12 94 ASP A N 1
ATOM 749 C CA . ASP A 1 94 ? -6.219 7.674 18.654 1.00 84.12 94 ASP A CA 1
ATOM 750 C C . ASP A 1 94 ? -7.096 6.793 19.558 1.00 84.12 94 ASP A C 1
ATOM 752 O O . ASP A 1 94 ? -7.200 7.061 20.753 1.00 84.12 94 ASP A O 1
ATOM 756 N N . ILE A 1 95 ? -7.618 5.666 19.052 1.00 84.81 95 ILE A N 1
ATOM 757 C CA . ILE A 1 95 ? -8.399 4.712 19.864 1.00 84.81 95 ILE A CA 1
ATOM 758 C C . ILE A 1 95 ? -7.574 4.166 21.039 1.00 84.81 95 ILE A C 1
ATOM 760 O O . ILE A 1 95 ? -8.078 4.050 22.155 1.00 84.81 95 ILE A O 1
ATOM 764 N N . ASN A 1 96 ? -6.293 3.853 20.833 1.00 86.12 96 ASN A N 1
ATOM 765 C CA . ASN A 1 96 ? -5.424 3.385 21.914 1.00 86.12 96 ASN A CA 1
ATOM 766 C C . ASN A 1 96 ? -5.163 4.457 22.979 1.00 86.12 96 ASN A C 1
ATOM 768 O O . ASN A 1 96 ? -5.030 4.111 24.152 1.00 86.12 96 ASN A O 1
ATOM 772 N N . MET A 1 97 ? -5.092 5.736 22.601 1.00 85.44 97 MET A N 1
ATOM 773 C CA . MET A 1 97 ? -5.011 6.832 23.568 1.00 85.44 97 MET A CA 1
ATOM 774 C C . MET A 1 97 ? -6.297 6.927 24.392 1.00 85.44 97 MET A C 1
ATOM 776 O O . MET A 1 97 ? -6.213 7.014 25.616 1.00 85.44 97 MET A O 1
ATOM 780 N N . ILE A 1 98 ? -7.461 6.812 23.740 1.00 79.69 98 ILE A N 1
ATOM 781 C CA . ILE A 1 98 ? -8.771 6.817 24.407 1.00 79.69 98 ILE A CA 1
ATOM 782 C C . ILE A 1 98 ? -8.880 5.662 25.410 1.00 79.69 98 ILE A C 1
ATOM 784 O O . ILE A 1 98 ? -9.265 5.861 26.559 1.00 79.69 98 ILE A O 1
ATOM 788 N N . LEU A 1 99 ? -8.479 4.455 25.000 1.00 79.81 99 LEU A N 1
ATOM 789 C CA . LEU A 1 99 ? -8.509 3.259 25.847 1.00 79.81 99 LEU A CA 1
ATOM 790 C C . LEU A 1 99 ? -7.542 3.321 27.042 1.00 79.81 99 LEU A C 1
ATOM 792 O O . LEU A 1 99 ? -7.768 2.610 28.020 1.00 79.81 99 LEU A O 1
ATOM 796 N N . ARG A 1 100 ? -6.457 4.106 26.955 1.00 77.94 100 ARG A N 1
ATOM 797 C CA . ARG A 1 100 ? -5.464 4.260 28.033 1.00 77.94 100 ARG A CA 1
ATOM 798 C C . ARG A 1 100 ? -5.846 5.350 29.030 1.00 77.94 100 ARG A C 1
ATOM 800 O O . ARG A 1 100 ? -5.731 5.108 30.222 1.00 77.94 100 ARG A O 1
ATOM 807 N N . ASN A 1 101 ? -6.293 6.510 28.547 1.00 68.38 101 ASN A N 1
ATOM 808 C CA . ASN A 1 101 ? -6.590 7.685 29.371 1.00 68.38 101 ASN A CA 1
ATOM 809 C C . ASN A 1 101 ? -7.944 8.295 28.962 1.00 68.38 101 ASN A C 1
ATOM 811 O O . ASN A 1 101 ? -7.963 9.294 28.236 1.00 68.38 101 ASN A O 1
ATOM 815 N N . PRO A 1 102 ? -9.076 7.728 29.416 1.00 58.06 102 PRO A N 1
ATOM 816 C CA . PRO A 1 102 ? -10.404 8.224 29.045 1.00 58.06 102 PRO A CA 1
ATOM 817 C C . PRO A 1 102 ? -10.659 9.676 29.496 1.00 58.06 102 PRO A C 1
ATOM 819 O O . PRO A 1 102 ? -11.452 10.375 28.875 1.00 58.06 102 PRO A O 1
ATOM 822 N N . GLU A 1 103 ? -9.951 10.160 30.520 1.00 51.84 103 GLU A N 1
ATOM 823 C CA . GLU A 1 103 ? -10.154 11.490 31.120 1.00 51.84 103 GLU A CA 1
ATOM 824 C C . GLU A 1 103 ? -9.374 12.638 30.438 1.00 51.84 103 GLU A C 1
ATOM 826 O O . GLU A 1 103 ? -9.595 13.800 30.764 1.00 51.84 103 GLU A O 1
ATOM 831 N N . GLN A 1 104 ? -8.476 12.361 29.478 1.00 44.75 104 GLN A N 1
ATOM 832 C CA . GLN A 1 104 ? -7.602 13.384 28.855 1.00 44.75 104 GLN A CA 1
ATOM 833 C C . GLN A 1 104 ? -7.954 13.756 27.401 1.00 44.75 104 GLN A C 1
ATOM 835 O O . GLN A 1 104 ? -7.192 14.456 26.728 1.00 44.75 104 GLN A O 1
ATOM 840 N N . ILE A 1 105 ? -9.093 13.309 26.871 1.00 50.34 105 ILE A N 1
ATOM 841 C CA . ILE A 1 105 ? -9.450 13.568 25.469 1.00 50.34 105 ILE A CA 1
ATOM 842 C C . ILE A 1 105 ? -10.190 14.905 25.370 1.00 50.34 105 ILE A C 1
ATOM 844 O O . ILE A 1 105 ? -11.414 14.971 25.460 1.00 50.34 105 ILE A O 1
ATOM 848 N N . SER A 1 106 ? -9.435 15.985 25.151 1.00 43.66 106 SER A N 1
ATOM 849 C CA . SER A 1 106 ? -10.009 17.259 24.707 1.00 43.66 106 SER A CA 1
ATOM 850 C C . SER A 1 106 ? -10.705 17.073 23.351 1.00 43.66 106 SER A C 1
ATOM 852 O O . SER A 1 106 ? -10.130 16.553 22.387 1.00 43.66 106 SER A O 1
ATOM 854 N N . THR A 1 107 ? -11.963 17.504 23.299 1.00 44.09 107 THR A N 1
ATOM 855 C CA . THR A 1 107 ? -12.913 17.429 22.180 1.00 44.09 107 THR A CA 1
ATOM 856 C C . THR A 1 107 ? -12.414 18.066 20.876 1.00 44.09 107 THR A C 1
ATOM 858 O O . THR A 1 107 ? -12.940 17.746 19.810 1.00 44.09 107 THR A O 1
ATOM 861 N N . ASP A 1 108 ? -11.357 18.880 20.921 1.00 42.69 108 ASP A N 1
ATOM 862 C CA . ASP A 1 108 ? -10.816 19.618 19.771 1.00 42.69 108 ASP A CA 1
ATOM 863 C C . ASP A 1 108 ? -10.021 18.772 18.763 1.00 42.69 108 ASP A C 1
ATOM 865 O O . ASP A 1 108 ? -9.853 19.171 17.610 1.00 42.69 108 ASP A O 1
ATOM 869 N N . ARG A 1 109 ? -9.520 17.588 19.142 1.00 40.81 109 ARG A N 1
ATOM 870 C CA . ARG A 1 109 ? -8.697 16.767 18.223 1.00 40.81 109 ARG A CA 1
ATOM 871 C C . ARG A 1 109 ? -9.491 15.793 17.354 1.00 40.81 109 ARG A C 1
ATOM 873 O O . ARG A 1 109 ? -8.970 15.324 16.345 1.00 40.81 109 ARG A O 1
ATOM 880 N N . LEU A 1 110 ? -10.748 15.521 17.700 1.00 45.12 110 LEU A N 1
ATOM 881 C CA . LEU A 1 110 ? -11.582 14.504 17.045 1.00 45.12 110 LEU A CA 1
ATOM 882 C C . LEU A 1 110 ? -12.343 15.016 15.810 1.00 45.12 110 LEU A C 1
ATOM 884 O O . LEU A 1 110 ? -12.862 14.229 15.020 1.00 45.12 110 LEU A O 1
ATOM 888 N N . THR A 1 111 ? -12.383 16.329 15.596 1.00 41.22 111 THR A N 1
ATOM 889 C CA . THR A 1 111 ? -13.049 16.974 14.451 1.00 41.22 111 THR A CA 1
ATOM 890 C C . THR A 1 111 ? -12.158 17.058 13.208 1.00 41.22 111 THR A C 1
ATOM 892 O O . THR A 1 111 ? -12.669 17.108 12.086 1.00 41.22 111 THR A O 1
ATOM 895 N N . ARG A 1 112 ? -10.826 16.985 13.359 1.00 39.91 112 ARG A N 1
ATOM 896 C CA . ARG A 1 112 ? -9.876 17.132 12.237 1.00 39.91 112 ARG A CA 1
ATOM 897 C C . ARG A 1 112 ? -9.808 15.905 11.320 1.00 39.91 112 ARG A C 1
ATOM 899 O O . ARG A 1 112 ? -9.542 16.047 10.129 1.00 39.91 112 ARG A O 1
ATOM 906 N N . THR A 1 113 ? -10.122 14.714 11.828 1.00 41.03 113 THR A N 1
ATOM 907 C CA . THR A 1 113 ? -10.166 13.461 11.048 1.00 41.03 113 THR A CA 1
ATOM 908 C C . THR A 1 113 ? -11.395 13.371 10.133 1.00 41.03 113 THR A C 1
ATOM 910 O O . THR A 1 113 ? -11.388 12.622 9.159 1.00 41.03 113 THR A O 1
ATOM 913 N N . LYS A 1 114 ? -12.438 14.179 10.382 1.00 40.94 114 LYS A N 1
ATOM 914 C CA . LYS A 1 114 ? -13.691 14.180 9.604 1.00 40.94 114 LYS A CA 1
ATOM 915 C C . LYS A 1 114 ? -13.526 14.770 8.194 1.00 40.94 114 LYS A C 1
ATOM 917 O O . LYS A 1 114 ? -14.216 14.341 7.271 1.00 40.94 114 LYS A O 1
ATOM 922 N N . TYR A 1 115 ? -12.606 15.721 8.015 1.00 37.84 115 TYR A N 1
ATOM 923 C CA . TYR A 1 115 ? -12.450 16.456 6.753 1.00 37.84 115 TYR A CA 1
ATOM 924 C C . TYR A 1 115 ? -11.627 15.711 5.696 1.00 37.84 115 TYR A C 1
ATOM 926 O O . TYR A 1 115 ? -11.925 15.818 4.509 1.00 37.84 115 TYR A O 1
ATOM 934 N N . VAL A 1 116 ? -10.648 14.898 6.102 1.00 41.44 116 VAL A N 1
ATOM 935 C CA . VAL A 1 116 ? -9.774 14.192 5.147 1.00 41.44 116 VAL A CA 1
ATOM 936 C C . VAL A 1 116 ? -10.467 12.954 4.570 1.00 41.44 116 VAL A C 1
ATOM 938 O O . VAL A 1 116 ? -10.407 12.711 3.366 1.00 41.44 116 VAL A O 1
ATOM 941 N N . SER A 1 117 ? -11.218 12.221 5.396 1.00 42.31 117 SER A N 1
ATOM 942 C CA . SER A 1 117 ? -11.939 11.025 4.955 1.00 42.31 117 SER A CA 1
ATOM 943 C C . SER A 1 117 ? -13.066 11.373 3.976 1.00 42.31 117 SER A C 1
ATOM 945 O O . SER A 1 117 ? -13.207 10.722 2.948 1.00 42.31 117 SER A O 1
ATOM 947 N N . ARG A 1 118 ? -13.839 12.441 4.223 1.00 39.00 118 ARG A N 1
ATOM 948 C CA . ARG A 1 118 ? -14.999 12.796 3.383 1.00 39.00 118 ARG A CA 1
ATOM 949 C C . ARG A 1 118 ? -14.603 13.337 1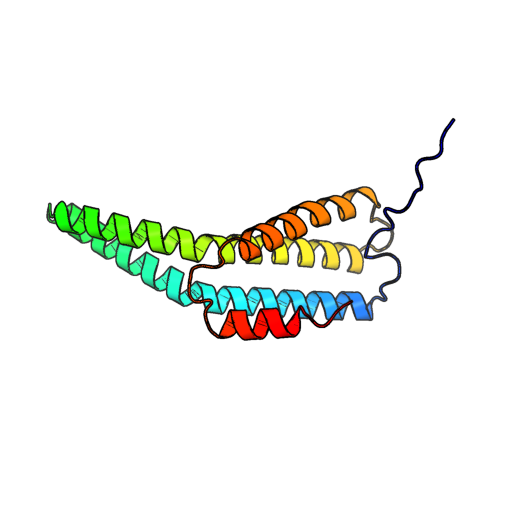.997 1.00 39.00 118 ARG A C 1
ATOM 951 O O . ARG A 1 118 ? -15.314 13.071 1.033 1.00 39.00 118 ARG A O 1
ATOM 958 N N . GLY A 1 119 ? -13.457 14.016 1.881 1.00 37.78 119 GLY A N 1
ATOM 959 C CA . GLY A 1 119 ? -12.917 14.488 0.597 1.00 37.78 119 GLY A CA 1
ATOM 960 C C . GLY A 1 119 ? -12.396 13.360 -0.301 1.00 37.78 119 GLY A C 1
ATOM 961 O O . GLY A 1 119 ? -12.664 13.353 -1.500 1.00 37.78 119 GLY A O 1
ATOM 962 N N . PHE A 1 120 ? -11.740 12.349 0.280 1.00 45.72 120 PHE A N 1
ATOM 963 C CA . PHE A 1 120 ? -11.195 11.213 -0.475 1.00 45.72 120 PHE A CA 1
ATOM 964 C C . PHE A 1 120 ? -12.291 10.344 -1.125 1.00 45.72 120 PHE A C 1
ATOM 966 O O . PHE A 1 120 ? -12.134 9.866 -2.249 1.00 45.72 120 PHE A O 1
ATOM 973 N N . PHE A 1 121 ? -13.440 10.178 -0.458 1.00 41.97 121 PHE A N 1
ATOM 974 C CA . PHE A 1 121 ? -14.559 9.383 -0.984 1.00 41.97 121 PHE A CA 1
ATOM 975 C C . PHE A 1 121 ? -15.351 10.080 -2.104 1.00 41.97 121 PHE A C 1
ATOM 977 O O . PHE A 1 121 ? -15.940 9.387 -2.937 1.00 41.97 121 PHE A O 1
ATOM 984 N N . CYS A 1 122 ? -15.348 11.417 -2.180 1.00 38.94 122 CYS A N 1
ATOM 985 C CA . CYS A 1 122 ? -16.007 12.136 -3.276 1.00 38.94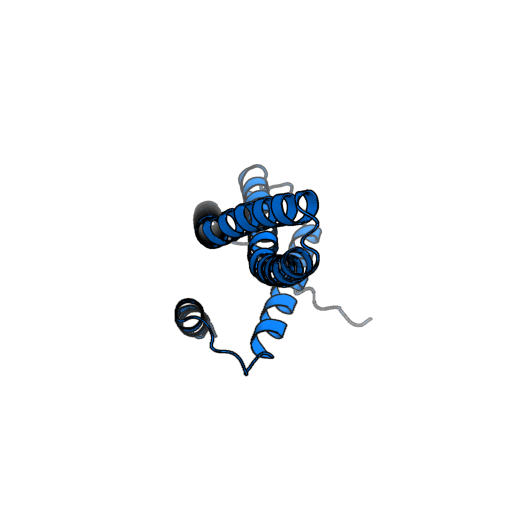 122 CYS A CA 1
ATOM 986 C C . CYS A 1 122 ? -15.218 12.041 -4.594 1.00 38.94 122 CYS A C 1
ATOM 988 O O . CYS A 1 122 ? -15.825 11.772 -5.629 1.00 38.94 122 CYS A O 1
ATOM 990 N N . SER A 1 123 ? -13.881 12.120 -4.568 1.00 35.97 123 SER A N 1
ATOM 991 C CA . SER A 1 123 ? -13.059 12.015 -5.791 1.00 35.97 123 SER A CA 1
ATOM 992 C C . SER A 1 123 ? -13.017 10.609 -6.414 1.00 35.97 123 SER A C 1
ATOM 994 O O . SER A 1 123 ? -12.736 10.467 -7.603 1.00 35.97 123 SER A O 1
ATOM 996 N N . LEU A 1 124 ? -13.352 9.552 -5.662 1.00 41.47 124 LEU A N 1
ATOM 997 C CA . LEU A 1 124 ? -13.509 8.199 -6.221 1.00 41.47 124 LEU A CA 1
ATOM 998 C C . LEU A 1 124 ? -14.833 8.010 -6.983 1.00 41.47 124 LEU A C 1
ATOM 1000 O O . LEU A 1 124 ? -14.910 7.155 -7.864 1.00 41.47 124 LEU A O 1
ATOM 1004 N N . LYS A 1 125 ? -15.872 8.804 -6.685 1.00 41.81 125 LYS A N 1
ATOM 1005 C CA . LYS A 1 125 ? -17.175 8.737 -7.375 1.00 41.81 125 LYS A CA 1
ATOM 1006 C C . LYS A 1 125 ? -17.170 9.406 -8.753 1.00 41.81 125 LYS A C 1
ATOM 1008 O O . LYS A 1 125 ? -18.051 9.111 -9.560 1.00 41.81 125 LYS A O 1
ATOM 1013 N N . GLU A 1 126 ? -16.208 10.288 -9.008 1.00 37.31 126 GLU A N 1
ATOM 1014 C CA . GLU A 1 126 ? -16.148 11.124 -10.213 1.00 37.31 126 GLU A CA 1
ATOM 1015 C C . GLU A 1 126 ? -15.404 10.450 -11.382 1.00 37.31 126 GLU A C 1
ATOM 1017 O O . GLU A 1 126 ? -15.615 10.789 -12.541 1.00 37.31 126 GLU A O 1
ATOM 1022 N N . ASN A 1 127 ? -14.642 9.382 -11.121 1.00 40.53 127 ASN A N 1
ATOM 1023 C CA . ASN A 1 127 ? -13.974 8.574 -12.149 1.00 40.53 127 ASN A CA 1
ATOM 1024 C C . ASN A 1 127 ? -14.893 7.478 -12.742 1.00 40.53 127 ASN A C 1
ATOM 1026 O O . ASN A 1 127 ? -14.527 6.301 -12.797 1.00 40.53 127 ASN A O 1
ATOM 1030 N N . ARG A 1 128 ? -16.100 7.841 -13.207 1.00 44.50 128 ARG A N 1
ATOM 1031 C CA . ARG A 1 128 ? -17.067 6.923 -13.862 1.00 44.50 128 ARG A CA 1
ATOM 1032 C C . ARG A 1 128 ? -16.665 6.502 -15.292 1.00 44.50 128 ARG A C 1
ATOM 1034 O O . ARG A 1 128 ? -17.492 6.524 -16.197 1.00 44.50 128 ARG A O 1
ATOM 1041 N N . GLY A 1 129 ? -15.411 6.112 -15.511 1.00 42.28 129 GLY A N 1
ATOM 1042 C CA . GLY A 1 129 ? -14.923 5.730 -16.846 1.00 42.28 129 GLY A CA 1
ATOM 1043 C C . GLY A 1 129 ? -13.978 4.534 -16.898 1.00 42.28 129 GLY A C 1
ATOM 1044 O O . GLY A 1 129 ? -13.664 4.073 -17.989 1.00 42.28 129 GLY A O 1
ATOM 1045 N N . LYS A 1 130 ? -13.518 4.006 -15.757 1.00 44.25 130 LYS A N 1
ATOM 1046 C CA . LYS A 1 130 ? -12.559 2.890 -15.726 1.00 44.25 130 LYS A CA 1
ATOM 1047 C C . LYS A 1 130 ? -13.143 1.683 -14.989 1.00 44.25 130 LYS A C 1
ATOM 1049 O O . LYS A 1 130 ? -13.878 1.874 -14.015 1.00 44.25 130 LYS A O 1
ATOM 1054 N N . PRO A 1 131 ? -12.861 0.447 -15.446 1.00 40.88 131 PRO A N 1
ATOM 1055 C CA . PRO A 1 131 ? -13.394 -0.758 -14.832 1.00 40.88 131 PRO A CA 1
ATOM 1056 C C . PRO A 1 131 ? -12.897 -0.851 -13.392 1.00 40.88 131 PRO A C 1
ATOM 1058 O O . PRO A 1 131 ? -11.723 -1.063 -13.110 1.00 40.88 131 PRO A O 1
ATOM 1061 N N . VAL A 1 132 ? -13.833 -0.654 -12.473 1.00 50.88 132 VAL A N 1
ATOM 1062 C CA . VAL A 1 132 ? -13.638 -0.844 -11.044 1.00 50.88 132 VAL A CA 1
ATOM 1063 C C . VAL A 1 132 ? -13.326 -2.330 -10.809 1.00 50.88 132 VAL A C 1
ATOM 1065 O O . VAL A 1 132 ? -14.162 -3.165 -11.176 1.00 50.88 132 VAL A O 1
ATOM 1068 N N . PRO A 1 133 ? -12.172 -2.693 -10.211 1.00 46.78 133 PRO A N 1
ATOM 1069 C CA . PRO A 1 133 ? -11.849 -4.084 -9.899 1.00 46.78 133 PRO A CA 1
ATOM 1070 C C . PRO A 1 133 ? -12.978 -4.723 -9.082 1.00 46.78 133 PRO A C 1
ATOM 1072 O O . PRO A 1 133 ? -13.554 -4.066 -8.214 1.00 46.78 133 PRO A O 1
ATOM 1075 N N . GLY A 1 134 ? -13.308 -5.994 -9.338 1.00 44.50 134 GLY A N 1
ATOM 1076 C CA . GLY A 1 134 ? -14.483 -6.674 -8.760 1.00 44.50 134 GLY A CA 1
ATOM 1077 C C . GLY A 1 134 ? -14.595 -6.582 -7.231 1.00 44.50 134 GLY A C 1
ATOM 1078 O O . GLY A 1 134 ? -15.701 -6.506 -6.695 1.00 44.50 134 GLY A O 1
ATOM 1079 N N . ILE A 1 135 ? -13.457 -6.461 -6.541 1.00 49.06 135 ILE A N 1
ATOM 1080 C CA . ILE A 1 135 ? -13.388 -6.175 -5.105 1.00 49.06 135 ILE A CA 1
ATOM 1081 C C . ILE A 1 135 ? -14.042 -4.825 -4.772 1.00 49.06 135 ILE A C 1
ATOM 1083 O O . ILE A 1 135 ? -14.941 -4.794 -3.938 1.00 49.06 135 ILE A O 1
ATOM 1087 N N . LEU A 1 136 ? -13.733 -3.725 -5.470 1.00 41.31 136 LEU A N 1
ATOM 1088 C CA . LEU A 1 136 ? -14.374 -2.425 -5.214 1.00 41.31 136 LEU A CA 1
ATOM 1089 C C . LEU A 1 136 ? -15.890 -2.414 -5.540 1.00 41.31 136 LEU A C 1
ATOM 1091 O O . LEU A 1 136 ? -16.643 -1.639 -4.947 1.00 41.31 136 LEU A O 1
ATOM 1095 N N . ARG A 1 137 ? -16.372 -3.273 -6.453 1.00 41.50 137 ARG A N 1
ATOM 1096 C CA . ARG A 1 137 ? -17.820 -3.426 -6.722 1.00 41.50 137 ARG A CA 1
ATOM 1097 C C . ARG A 1 137 ? -18.558 -4.080 -5.552 1.00 41.50 137 ARG A C 1
ATOM 1099 O O . ARG A 1 137 ? -19.681 -3.677 -5.247 1.00 41.50 137 ARG A O 1
ATOM 1106 N N . ALA A 1 138 ? -17.924 -5.035 -4.871 1.00 44.72 138 ALA A N 1
ATOM 1107 C CA . ALA A 1 138 ? -18.441 -5.586 -3.620 1.00 44.72 138 ALA A CA 1
ATOM 1108 C C . ALA A 1 138 ? -18.416 -4.537 -2.486 1.00 44.72 138 ALA A C 1
ATOM 1110 O O . ALA A 1 138 ? -19.364 -4.457 -1.708 1.00 44.72 138 ALA A O 1
ATOM 1111 N N . TRP A 1 139 ? -17.402 -3.661 -2.463 1.00 42.47 139 TRP A N 1
ATOM 1112 C CA . TRP A 1 139 ? -17.290 -2.541 -1.515 1.00 42.47 139 TRP A CA 1
ATOM 1113 C C . TRP A 1 139 ? -18.415 -1.498 -1.644 1.00 42.47 139 TRP A C 1
ATOM 1115 O O . TRP A 1 139 ? -18.974 -1.080 -0.632 1.00 42.47 139 TRP A O 1
ATOM 1125 N N . LEU A 1 140 ? -18.806 -1.097 -2.862 1.00 45.81 140 LEU A N 1
ATOM 1126 C CA 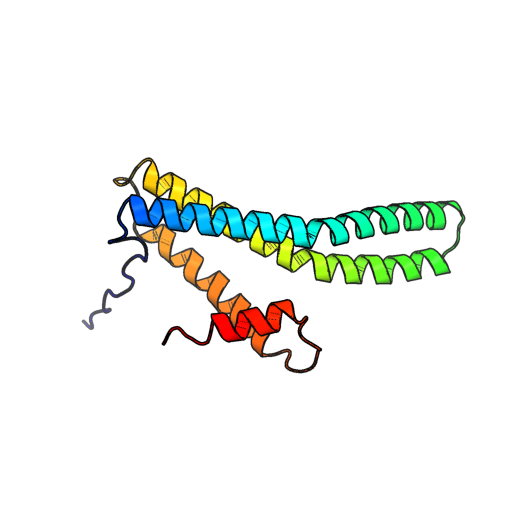. LEU A 1 140 ? -19.908 -0.136 -3.062 1.00 45.81 140 LEU A CA 1
ATOM 1127 C C . LEU A 1 140 ? -21.279 -0.710 -2.671 1.00 45.81 140 LEU A C 1
ATOM 1129 O O . LEU A 1 140 ? -22.124 0.023 -2.161 1.00 45.81 140 LEU A O 1
ATOM 1133 N N . ARG A 1 141 ? -21.493 -2.021 -2.852 1.00 44.16 141 ARG A N 1
ATOM 1134 C CA . ARG A 1 141 ? -22.709 -2.705 -2.376 1.00 44.16 141 ARG A CA 1
ATOM 1135 C C . ARG A 1 141 ? -22.774 -2.798 -0.851 1.00 44.16 141 ARG A C 1
ATOM 1137 O O . ARG A 1 141 ? -23.873 -2.794 -0.308 1.00 44.16 141 ARG A O 1
ATOM 1144 N N . PHE A 1 142 ? -21.626 -2.849 -0.173 1.00 42.66 142 PHE A N 1
ATOM 1145 C CA . PHE A 1 142 ? -21.564 -2.912 1.289 1.00 42.66 142 PHE A CA 1
ATOM 1146 C C . PHE A 1 142 ? -21.709 -1.525 1.940 1.00 42.66 142 PHE A C 1
ATOM 1148 O O . PHE A 1 142 ? -22.372 -1.392 2.963 1.00 42.66 142 PHE A O 1
ATOM 1155 N N . CYS A 1 143 ? -21.180 -0.467 1.311 1.00 43.25 143 CYS A N 1
ATOM 1156 C CA . CYS A 1 143 ? -21.345 0.916 1.783 1.00 43.25 143 CYS A CA 1
ATOM 1157 C C . CYS A 1 143 ? -22.695 1.561 1.410 1.00 43.25 143 CYS A C 1
ATOM 1159 O O . CYS A 1 143 ? -23.028 2.609 1.952 1.00 43.25 143 CYS A O 1
ATOM 1161 N N . GLY A 1 144 ? -23.483 0.962 0.511 1.00 37.50 144 GLY A N 1
ATOM 1162 C CA . GLY A 1 144 ? -24.802 1.465 0.103 1.00 37.50 144 GLY A CA 1
ATOM 1163 C C . GLY A 1 144 ? -25.963 1.106 1.040 1.00 37.50 144 GLY A C 1
ATOM 1164 O O . GLY A 1 144 ? -27.113 1.279 0.647 1.00 37.50 144 GLY A O 1
ATOM 1165 N N . ARG A 1 145 ? -25.694 0.566 2.239 1.00 37.03 145 ARG A N 1
ATOM 1166 C CA . ARG A 1 145 ? -26.735 0.103 3.176 1.00 37.03 145 ARG A CA 1
ATOM 1167 C C . ARG A 1 145 ? -26.684 0.731 4.570 1.00 37.03 145 ARG A C 1
ATOM 1169 O O . ARG A 1 145 ? -27.243 0.167 5.504 1.00 37.03 145 ARG A O 1
ATOM 1176 N N . CYS A 1 146 ? -26.086 1.910 4.692 1.00 35.03 146 CYS A N 1
ATOM 1177 C CA . CYS A 1 146 ? -26.309 2.790 5.836 1.00 35.03 146 CYS A CA 1
ATOM 1178 C C . CYS A 1 146 ? -26.933 4.083 5.305 1.00 35.03 146 CYS A C 1
ATOM 1180 O O . CYS A 1 146 ? -26.389 4.666 4.369 1.00 35.03 146 CYS A O 1
ATOM 1182 N N . TRP A 1 147 ? -28.105 4.407 5.855 1.00 37.62 147 TRP A N 1
ATOM 1183 C CA . TRP A 1 147 ? -29.000 5.514 5.507 1.00 37.62 147 TRP A CA 1
ATOM 1184 C C . TRP A 1 147 ? -28.310 6.863 5.285 1.00 37.62 147 TRP A C 1
ATOM 1186 O O . TRP A 1 147 ? -27.348 7.173 6.026 1.00 37.62 147 TRP A O 1
#